Protein AF-N6X5C6-F1 (afdb_monomer)

Mean predicted aligned error: 6.34 Å

Structure (mmCIF, N/CA/C/O backbone):
data_AF-N6X5C6-F1
#
_entry.id   AF-N6X5C6-F1
#
loop_
_atom_site.group_PDB
_atom_site.id
_atom_site.type_symbol
_atom_site.label_atom_id
_atom_site.label_alt_id
_atom_site.label_comp_id
_atom_site.label_asym_id
_atom_site.label_entity_id
_atom_site.label_seq_id
_atom_site.pdbx_PDB_ins_code
_atom_site.Cartn_x
_atom_site.Cartn_y
_atom_site.Cartn_z
_atom_site.occupancy
_atom_site.B_iso_or_equiv
_atom_site.auth_seq_id
_atom_site.auth_comp_id
_atom_site.auth_asym_id
_atom_site.auth_atom_id
_atom_site.pdbx_PDB_model_num
ATOM 1 N N . MET A 1 1 ? 2.820 -4.783 -16.168 1.00 93.44 1 MET A N 1
ATOM 2 C CA . MET A 1 1 ? 2.485 -3.965 -14.974 1.00 93.44 1 MET A CA 1
ATOM 3 C C . MET A 1 1 ? 0.992 -4.046 -14.723 1.00 93.44 1 MET A C 1
ATOM 5 O O . MET A 1 1 ? 0.246 -4.137 -15.685 1.00 93.44 1 MET A O 1
ATOM 9 N N . ARG A 1 2 ? 0.539 -4.045 -13.470 1.00 95.12 2 ARG A N 1
ATOM 10 C CA . ARG A 1 2 ? -0.888 -4.073 -13.130 1.00 95.12 2 ARG A CA 1
ATOM 11 C C . ARG A 1 2 ? -1.463 -2.656 -13.164 1.00 95.12 2 ARG A C 1
ATOM 13 O O . ARG A 1 2 ? -0.940 -1.770 -12.489 1.00 95.12 2 ARG A O 1
ATOM 20 N N . ASP A 1 3 ? -2.550 -2.475 -13.904 1.00 95.88 3 ASP A N 1
ATOM 21 C CA . ASP A 1 3 ? -3.295 -1.214 -13.990 1.00 95.88 3 ASP A CA 1
ATOM 22 C C . ASP A 1 3 ? -4.749 -1.399 -13.527 1.00 95.88 3 ASP A C 1
ATOM 24 O O . ASP A 1 3 ? -5.119 -2.502 -13.150 1.00 95.88 3 ASP A O 1
ATOM 28 N N . ARG A 1 4 ? -5.564 -0.342 -13.477 1.00 94.06 4 ARG A N 1
ATOM 29 C CA . ARG A 1 4 ? -6.978 -0.422 -13.078 1.00 94.06 4 ARG A CA 1
ATOM 30 C C . ARG A 1 4 ? -7.787 -1.306 -14.033 1.00 94.06 4 ARG A C 1
ATOM 32 O O . ARG A 1 4 ? -7.554 -1.294 -15.238 1.00 94.06 4 ARG A O 1
ATOM 39 N N . ASP A 1 5 ? -8.757 -2.025 -13.475 1.00 91.69 5 ASP A N 1
ATOM 40 C CA . ASP A 1 5 ? -9.693 -2.854 -14.238 1.00 91.69 5 ASP A CA 1
ATOM 41 C C . ASP A 1 5 ? -10.549 -2.023 -15.193 1.00 91.69 5 ASP A C 1
ATOM 43 O O . ASP A 1 5 ? -10.927 -0.888 -14.889 1.00 91.69 5 ASP A O 1
ATOM 47 N N . TRP A 1 6 ? -10.864 -2.614 -16.343 1.00 91.50 6 TRP A N 1
ATOM 48 C CA . TRP A 1 6 ? -11.747 -2.057 -17.365 1.00 91.50 6 TRP A CA 1
ATOM 49 C C . TRP A 1 6 ? -12.867 -3.049 -17.647 1.00 91.50 6 TRP A C 1
ATOM 51 O O . TRP A 1 6 ? -12.573 -4.184 -18.009 1.00 91.50 6 TRP A O 1
ATOM 61 N N . PHE A 1 7 ? -14.126 -2.621 -17.498 1.00 85.38 7 PHE A N 1
ATOM 62 C CA . PHE A 1 7 ? -15.319 -3.434 -17.788 1.00 85.38 7 PHE A CA 1
ATOM 63 C C . PHE A 1 7 ? -15.210 -4.872 -17.239 1.00 85.38 7 PHE A C 1
ATOM 65 O O . PHE A 1 7 ? -15.297 -5.846 -17.985 1.00 85.38 7 PHE A O 1
ATOM 72 N N . ASP A 1 8 ? -14.906 -4.987 -15.942 1.00 85.44 8 ASP A N 1
ATOM 73 C CA . ASP A 1 8 ? -14.714 -6.248 -15.200 1.00 85.44 8 ASP A CA 1
ATOM 74 C C . ASP A 1 8 ? -13.560 -7.144 -15.679 1.00 85.44 8 ASP A C 1
ATOM 76 O O . ASP A 1 8 ? -13.413 -8.295 -15.260 1.00 85.44 8 ASP A O 1
ATOM 80 N N . ARG A 1 9 ? -12.682 -6.619 -16.535 1.00 91.69 9 ARG A N 1
ATOM 81 C CA . ARG A 1 9 ? -11.463 -7.296 -16.970 1.00 91.69 9 ARG A CA 1
ATOM 82 C C . ARG A 1 9 ? -10.255 -6.729 -16.251 1.00 91.69 9 ARG A C 1
ATOM 84 O O . ARG A 1 9 ? -10.039 -5.517 -16.187 1.00 91.69 9 ARG A O 1
ATOM 91 N N . ARG A 1 10 ? -9.420 -7.646 -15.764 1.00 92.88 10 ARG A N 1
ATOM 92 C CA . ARG A 1 10 ? -8.094 -7.316 -15.249 1.00 92.88 10 ARG A CA 1
ATOM 93 C C . ARG A 1 10 ? -7.206 -6.854 -16.396 1.00 92.88 10 ARG A C 1
ATOM 95 O O . ARG A 1 10 ? -7.116 -7.529 -17.419 1.00 92.88 10 ARG A O 1
ATOM 102 N N . VAL A 1 11 ? -6.555 -5.711 -16.203 1.00 94.75 11 VAL A N 1
ATOM 103 C CA . VAL A 1 11 ? -5.683 -5.090 -17.204 1.00 94.75 11 VAL A CA 1
ATOM 104 C C . VAL A 1 11 ? -4.232 -5.176 -16.754 1.00 94.75 11 VAL A C 1
ATOM 106 O O . VAL A 1 11 ? -3.869 -4.770 -15.640 1.00 94.75 11 VAL A O 1
ATOM 109 N N . TRP A 1 12 ? -3.394 -5.671 -17.662 1.00 95.69 12 TRP A N 1
ATOM 110 C CA . TRP A 1 12 ? -1.946 -5.623 -17.551 1.00 95.69 12 TRP A CA 1
ATOM 111 C C . TRP A 1 12 ? -1.387 -4.811 -18.712 1.00 95.69 12 TRP A C 1
ATOM 113 O O . TRP A 1 12 ? -1.728 -5.053 -19.864 1.00 95.69 12 TRP A O 1
ATOM 123 N N . LEU A 1 13 ? -0.525 -3.853 -18.393 1.00 94.62 13 LEU A N 1
ATOM 124 C CA . LEU A 1 13 ? 0.202 -3.063 -19.378 1.00 94.62 13 LEU A CA 1
ATOM 125 C C . LEU A 1 13 ? 1.561 -3.707 -19.627 1.00 94.62 13 LEU A C 1
ATOM 127 O O . LEU A 1 13 ? 2.305 -3.949 -18.668 1.00 94.62 13 LEU A O 1
ATOM 131 N N . ASP A 1 14 ? 1.886 -3.956 -20.888 1.00 94.31 14 ASP A N 1
ATOM 132 C CA . ASP A 1 14 ? 3.243 -4.283 -21.308 1.00 94.31 14 ASP A CA 1
ATOM 133 C C . ASP A 1 14 ? 3.913 -3.004 -21.812 1.00 94.31 14 ASP A C 1
ATOM 135 O O . ASP A 1 14 ? 3.480 -2.409 -22.797 1.00 94.31 14 ASP A O 1
ATOM 139 N N . VAL A 1 15 ? 4.893 -2.516 -21.053 1.00 91.06 15 VAL A N 1
ATOM 140 C CA . VAL A 1 15 ? 5.536 -1.224 -21.299 1.00 91.06 15 VAL A CA 1
ATOM 141 C C . VAL A 1 15 ? 7.045 -1.415 -21.201 1.00 91.06 15 VAL A C 1
ATOM 143 O O . VAL A 1 15 ? 7.537 -1.750 -20.116 1.00 91.06 15 VAL A O 1
ATOM 146 N N . PRO A 1 16 ? 7.793 -1.194 -22.295 1.00 91.44 16 PRO A N 1
ATOM 147 C CA . PRO A 1 16 ? 9.243 -1.286 -22.268 1.00 91.44 16 PRO A CA 1
ATOM 148 C C . PRO A 1 16 ? 9.816 -0.096 -21.491 1.00 91.44 16 PRO A C 1
ATOM 150 O O . PRO A 1 16 ? 9.775 1.035 -21.967 1.00 91.44 16 PRO A O 1
ATOM 153 N N . ILE A 1 17 ? 10.366 -0.348 -20.299 1.00 90.94 17 ILE A N 1
ATOM 154 C CA . ILE A 1 17 ? 11.096 0.670 -19.530 1.00 90.94 17 ILE A CA 1
ATOM 155 C C . ILE A 1 17 ? 12.535 0.715 -20.036 1.00 90.94 17 ILE A C 1
ATOM 157 O O . ILE A 1 17 ? 13.277 -0.264 -19.899 1.00 90.94 17 ILE A O 1
ATOM 161 N N . ARG A 1 18 ? 12.949 1.855 -20.592 1.00 91.50 18 ARG A N 1
ATOM 162 C CA . ARG A 1 18 ? 14.314 2.027 -21.104 1.00 91.50 18 ARG A CA 1
ATOM 163 C C . ARG A 1 18 ? 15.304 2.264 -19.964 1.00 91.50 18 ARG A C 1
ATOM 165 O O . ARG A 1 18 ? 14.966 2.850 -18.939 1.00 91.50 18 ARG A O 1
ATOM 172 N N . ARG A 1 19 ? 16.552 1.828 -20.143 1.00 92.88 19 ARG A N 1
ATOM 173 C CA . ARG A 1 19 ? 17.685 2.272 -19.317 1.00 92.88 19 ARG A CA 1
ATOM 174 C C . ARG A 1 19 ? 18.366 3.431 -20.031 1.00 92.88 19 ARG A C 1
ATOM 176 O O . ARG A 1 19 ? 18.665 3.317 -21.214 1.00 92.88 19 ARG A O 1
ATOM 183 N N . LEU A 1 20 ? 18.567 4.530 -19.319 1.00 92.44 20 LEU A N 1
ATOM 184 C CA . LEU A 1 20 ? 19.140 5.768 -19.826 1.00 92.44 20 LEU A CA 1
ATOM 185 C C . LEU A 1 20 ? 20.520 5.978 -19.199 1.00 92.44 20 LEU A C 1
ATOM 187 O O . LEU A 1 20 ? 20.674 5.851 -17.980 1.00 92.44 20 LEU A O 1
ATOM 191 N N . ASP A 1 21 ? 21.499 6.317 -20.034 1.00 93.69 21 ASP A N 1
ATOM 192 C CA . ASP A 1 21 ? 22.827 6.750 -19.606 1.00 93.69 21 ASP A CA 1
ATOM 193 C C . ASP A 1 21 ? 22.849 8.284 -19.514 1.00 93.69 21 ASP A C 1
ATOM 195 O O . ASP A 1 21 ? 22.493 8.987 -20.462 1.00 93.69 21 ASP A O 1
ATOM 199 N N . CYS A 1 22 ? 23.259 8.825 -18.367 1.00 91.12 22 CYS A N 1
ATOM 200 C CA . CYS A 1 22 ? 23.444 10.261 -18.198 1.00 91.12 22 CYS A CA 1
ATOM 201 C C . CYS A 1 22 ? 24.842 10.670 -18.669 1.00 91.12 22 CYS A C 1
ATOM 203 O O . CYS A 1 22 ? 25.834 10.362 -18.009 1.00 91.12 22 CYS A O 1
ATOM 205 N N . TYR A 1 23 ? 24.930 11.430 -19.760 1.00 91.12 23 TYR A N 1
ATOM 206 C CA . TYR A 1 23 ? 26.215 11.899 -20.295 1.00 91.12 23 TYR A CA 1
ATOM 207 C C . TYR A 1 23 ? 26.914 12.957 -19.430 1.00 91.12 23 TYR A C 1
ATOM 209 O O . TYR A 1 23 ? 28.103 13.193 -19.609 1.00 91.12 23 TYR A O 1
ATOM 217 N N . GLN A 1 24 ? 26.209 13.579 -18.479 1.00 92.38 24 GLN A N 1
ATOM 218 C CA . GLN A 1 24 ? 26.789 14.604 -17.608 1.00 92.38 24 GLN A CA 1
ATOM 219 C C . GLN A 1 24 ? 27.438 14.024 -16.342 1.00 92.38 24 GLN A C 1
ATOM 221 O O . GLN A 1 24 ? 28.434 14.561 -15.871 1.00 92.38 24 GLN A O 1
ATOM 226 N N . CYS A 1 25 ? 26.892 12.941 -15.780 1.00 93.38 25 CYS A N 1
ATOM 227 C CA . CYS A 1 25 ? 27.400 12.342 -14.537 1.00 93.38 25 CYS A CA 1
ATOM 228 C C . CYS A 1 25 ? 27.774 10.855 -14.647 1.00 93.38 25 CYS A C 1
ATOM 230 O O . CYS A 1 25 ? 28.202 10.264 -13.661 1.00 93.38 25 CYS A O 1
ATOM 232 N N . GLY A 1 26 ? 27.590 10.224 -15.812 1.00 91.00 26 GLY A N 1
ATOM 233 C CA . GLY A 1 26 ? 27.881 8.803 -16.043 1.00 91.00 26 GLY A CA 1
ATOM 234 C C . GLY A 1 26 ? 26.915 7.825 -15.362 1.00 91.00 26 GLY A C 1
ATOM 235 O O . GLY A 1 26 ? 27.102 6.611 -15.451 1.00 91.00 26 GLY A O 1
ATOM 236 N N . ALA A 1 27 ? 25.883 8.321 -14.671 1.00 92.56 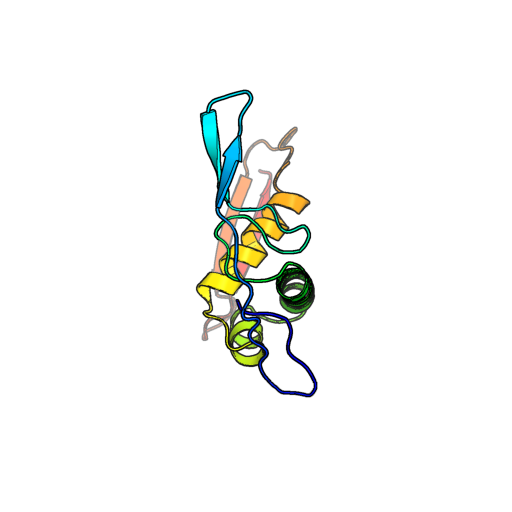27 ALA A N 1
ATOM 237 C CA . ALA A 1 27 ? 24.915 7.478 -13.981 1.00 92.56 27 ALA A CA 1
ATOM 238 C C . ALA A 1 27 ? 23.991 6.747 -14.965 1.00 92.56 27 ALA A C 1
ATOM 240 O O . ALA A 1 27 ? 23.607 7.290 -16.000 1.00 92.56 27 ALA A O 1
ATOM 241 N N . ARG A 1 28 ? 23.577 5.531 -14.590 1.00 91.56 28 ARG A N 1
ATOM 242 C CA . ARG A 1 28 ? 22.570 4.746 -15.314 1.00 91.56 28 ARG A CA 1
ATOM 243 C C . ARG A 1 28 ? 21.275 4.719 -14.526 1.00 91.56 28 ARG A C 1
ATOM 245 O O . ARG A 1 28 ? 21.270 4.273 -13.380 1.00 91.56 28 ARG A O 1
ATOM 252 N N . ALA A 1 29 ? 20.183 5.147 -15.142 1.00 89.62 29 ALA A N 1
ATOM 253 C CA . ALA A 1 29 ? 18.872 5.177 -14.506 1.00 89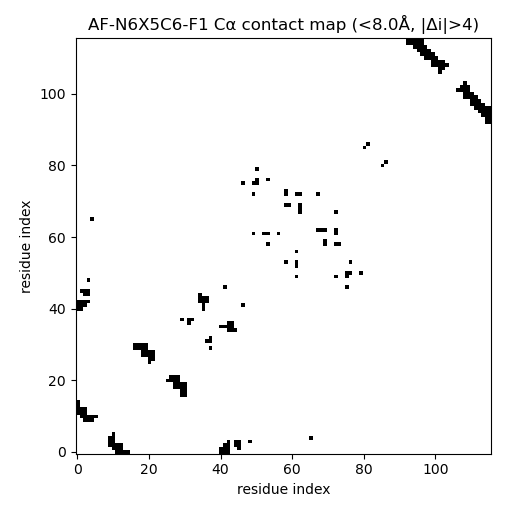.62 29 ALA A CA 1
ATOM 254 C C . ALA A 1 29 ? 17.818 4.499 -15.383 1.00 89.62 29 ALA A C 1
ATOM 256 O O . ALA A 1 29 ? 17.927 4.465 -16.606 1.00 89.62 29 ALA A O 1
ATOM 257 N N . ALA A 1 30 ? 16.784 3.943 -14.756 1.00 90.56 30 ALA A N 1
ATOM 258 C CA . ALA A 1 30 ? 15.585 3.556 -15.487 1.00 90.56 30 ALA A CA 1
ATOM 259 C C . ALA A 1 30 ? 14.815 4.815 -15.918 1.00 90.56 30 ALA A C 1
ATOM 261 O O . ALA A 1 30 ? 14.796 5.812 -15.193 1.00 90.56 30 ALA A O 1
ATOM 262 N N . GLU A 1 31 ? 14.174 4.754 -17.082 1.00 91.81 31 GLU A N 1
ATOM 263 C CA . GLU A 1 31 ? 13.253 5.774 -17.568 1.00 91.81 31 GLU A CA 1
ATOM 264 C C . GLU A 1 31 ? 12.182 6.065 -16.514 1.00 91.81 31 GLU A C 1
ATOM 266 O O . GLU A 1 31 ? 11.551 5.158 -15.960 1.00 91.81 31 GLU A O 1
ATOM 271 N N . ARG A 1 32 ? 11.987 7.352 -16.224 1.00 91.19 32 ARG A N 1
ATOM 272 C CA . ARG A 1 32 ? 10.983 7.800 -15.267 1.00 91.19 32 ARG A CA 1
ATOM 273 C C . ARG A 1 32 ? 9.649 7.959 -15.979 1.00 91.19 32 ARG A C 1
ATOM 275 O O . ARG A 1 32 ? 9.497 8.820 -16.840 1.00 91.19 32 ARG A O 1
ATOM 282 N N . LEU A 1 33 ? 8.669 7.177 -15.554 1.00 93.81 33 LEU A N 1
ATOM 283 C CA . LEU A 1 33 ? 7.300 7.264 -16.042 1.00 93.81 33 LEU A CA 1
ATOM 284 C C . LEU A 1 33 ? 6.479 8.127 -15.080 1.00 93.81 33 LEU A C 1
ATOM 286 O O . LEU A 1 33 ? 6.531 7.944 -13.867 1.00 93.81 33 LEU A O 1
ATOM 290 N N . SER A 1 34 ? 5.710 9.083 -15.602 1.00 94.81 34 SER A N 1
ATOM 291 C CA . SER A 1 34 ? 4.915 10.002 -14.768 1.00 94.81 34 SER A CA 1
ATOM 292 C C . SER A 1 34 ? 3.780 9.312 -14.006 1.00 94.81 34 SER A C 1
ATOM 294 O O . SER A 1 34 ? 3.315 9.842 -13.006 1.00 94.81 34 SER A O 1
ATOM 296 N N . TRP A 1 35 ? 3.355 8.136 -14.470 1.00 94.75 35 TRP A N 1
ATOM 297 C CA . TRP A 1 35 ? 2.214 7.364 -13.968 1.00 94.75 35 TRP A CA 1
ATOM 298 C C . TRP A 1 35 ? 2.618 6.061 -13.246 1.00 94.75 35 TRP A C 1
ATOM 300 O O . TRP A 1 35 ? 1.749 5.259 -12.876 1.00 94.75 35 TRP A O 1
ATOM 310 N N . LEU A 1 36 ? 3.923 5.818 -13.066 1.00 94.88 36 LEU A N 1
ATOM 311 C CA . LEU A 1 36 ? 4.474 4.629 -12.414 1.00 94.88 36 LEU A CA 1
ATOM 312 C C . LEU A 1 36 ? 5.732 4.986 -11.620 1.00 94.88 36 LEU A C 1
ATOM 314 O O . LEU A 1 36 ? 6.685 5.536 -12.164 1.00 94.88 36 LEU A O 1
ATOM 318 N N . ASP A 1 37 ? 5.767 4.602 -10.347 1.00 92.00 37 ASP A N 1
ATOM 319 C CA . ASP A 1 37 ? 6.976 4.770 -9.541 1.00 92.00 37 ASP A CA 1
ATOM 320 C C . ASP A 1 37 ?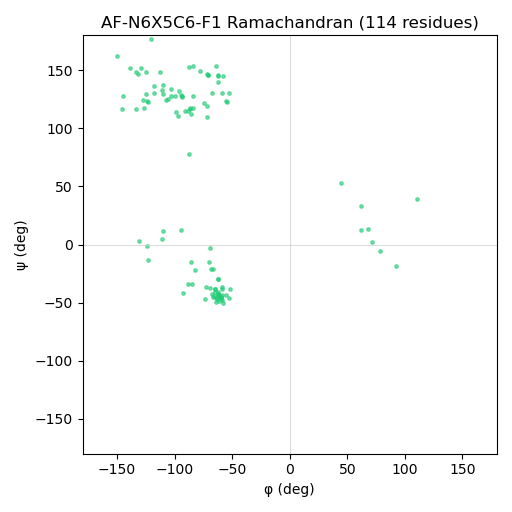 8.084 3.809 -9.978 1.00 92.00 37 ASP A C 1
ATOM 322 O O . ASP A 1 37 ? 7.837 2.653 -10.335 1.00 92.00 37 ASP A O 1
ATOM 326 N N . THR A 1 38 ? 9.328 4.269 -9.872 1.00 88.56 38 THR A N 1
ATOM 327 C CA . THR A 1 38 ? 10.515 3.481 -10.202 1.00 88.56 38 THR A CA 1
ATOM 328 C C . THR A 1 38 ? 10.529 2.151 -9.444 1.00 88.56 38 THR A C 1
ATOM 330 O O . THR A 1 38 ? 10.497 2.118 -8.216 1.00 88.56 38 THR A O 1
ATOM 333 N N . GLY A 1 39 ? 10.596 1.041 -10.185 1.00 87.12 39 GLY A N 1
ATOM 334 C CA . GLY A 1 39 ? 10.656 -0.315 -9.627 1.00 87.12 39 GLY A CA 1
ATOM 335 C C . GLY A 1 39 ? 9.317 -0.889 -9.146 1.00 87.12 39 GLY A C 1
ATOM 336 O O . GLY A 1 39 ? 9.256 -2.071 -8.807 1.00 87.12 39 GLY A O 1
ATOM 337 N N . GLU A 1 40 ? 8.232 -0.112 -9.147 1.00 91.38 40 GLU A N 1
ATOM 338 C CA . GLU A 1 40 ? 6.902 -0.615 -8.806 1.00 91.38 40 GLU A CA 1
ATOM 339 C C . GLU A 1 40 ? 6.225 -1.255 -10.029 1.00 91.38 40 GLU A C 1
ATOM 341 O O . GLU A 1 40 ? 6.492 -0.933 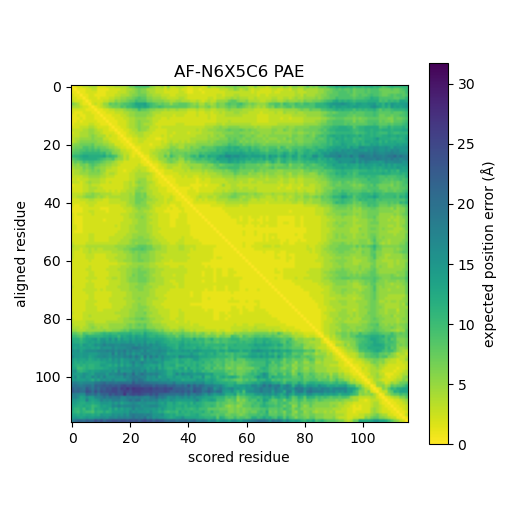-11.186 1.00 91.38 40 GLU A O 1
ATOM 346 N N . ARG A 1 41 ? 5.307 -2.193 -9.773 1.00 92.62 41 ARG A N 1
ATOM 347 C CA . ARG A 1 41 ? 4.529 -2.889 -10.816 1.00 92.62 41 ARG A CA 1
ATOM 348 C C . ARG A 1 41 ? 3.055 -2.487 -10.829 1.00 92.62 41 ARG A C 1
ATOM 350 O O . ARG A 1 41 ? 2.264 -3.161 -11.485 1.00 92.62 41 ARG A O 1
ATOM 357 N N . ILE A 1 42 ? 2.692 -1.433 -10.100 1.00 95.56 42 ILE A N 1
ATOM 358 C CA . ILE A 1 42 ? 1.321 -0.937 -9.921 1.00 95.56 42 ILE A CA 1
ATOM 359 C C . ILE A 1 42 ? 1.268 0.519 -10.372 1.00 95.56 42 ILE A C 1
ATOM 361 O O . ILE A 1 42 ? 1.997 1.349 -9.827 1.00 95.56 42 ILE A O 1
ATOM 365 N N . THR A 1 43 ? 0.392 0.819 -11.333 1.00 97.00 43 THR A N 1
ATOM 366 C CA . THR A 1 43 ? 0.189 2.187 -11.832 1.00 97.00 43 THR A CA 1
ATOM 367 C C . THR A 1 43 ? -0.365 3.104 -10.739 1.00 97.00 43 THR A C 1
ATOM 369 O O . THR A 1 43 ? -1.074 2.666 -9.825 1.00 97.00 43 THR A O 1
ATOM 372 N N . HIS A 1 44 ? -0.103 4.408 -10.849 1.00 96.88 44 HIS A N 1
ATOM 373 C CA . HIS A 1 44 ? -0.709 5.415 -9.969 1.00 96.88 44 HIS A CA 1
ATOM 374 C C . HIS A 1 44 ? -2.235 5.394 -10.043 1.00 96.88 44 HIS A C 1
ATOM 376 O O . HIS A 1 44 ? -2.903 5.525 -9.022 1.00 96.88 44 HIS A O 1
ATOM 382 N N . ARG A 1 45 ? -2.792 5.141 -11.234 1.00 96.38 45 ARG A N 1
ATOM 383 C CA . ARG A 1 45 ? -4.238 5.019 -11.455 1.00 96.38 45 ARG A CA 1
ATOM 384 C C . ARG A 1 45 ? -4.861 3.897 -10.623 1.00 96.38 45 ARG A C 1
ATOM 386 O O . ARG A 1 45 ? -5.901 4.103 -10.001 1.00 96.38 45 ARG A O 1
ATOM 393 N N . LEU A 1 46 ? -4.233 2.720 -10.597 1.00 96.88 46 LEU A N 1
ATOM 394 C CA . LEU A 1 46 ? -4.685 1.615 -9.753 1.00 96.88 46 LEU A CA 1
ATOM 395 C C . LEU A 1 46 ? -4.506 1.939 -8.267 1.00 96.88 46 LEU 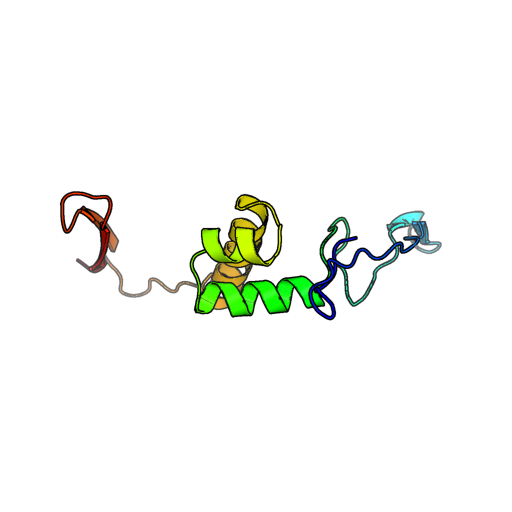A C 1
ATOM 397 O O . LEU A 1 46 ? -5.404 1.670 -7.473 1.00 96.88 46 LEU A O 1
ATOM 401 N N . ARG A 1 47 ? -3.371 2.537 -7.889 1.00 97.31 47 ARG A N 1
ATOM 402 C CA . ARG A 1 47 ? -3.105 2.933 -6.501 1.00 97.31 47 ARG A CA 1
ATOM 403 C C . ARG A 1 47 ? -4.168 3.887 -5.962 1.00 97.31 47 ARG A C 1
ATOM 405 O O . ARG A 1 47 ? -4.734 3.600 -4.916 1.00 97.31 47 ARG A O 1
ATOM 412 N N . ALA A 1 48 ? -4.478 4.955 -6.691 1.00 96.94 48 ALA A N 1
ATOM 413 C CA . ALA A 1 48 ? -5.489 5.931 -6.291 1.00 96.94 48 ALA A CA 1
ATOM 414 C C . ALA A 1 48 ? -6.867 5.275 -6.097 1.00 96.94 48 ALA A C 1
ATOM 416 O O . ALA A 1 48 ? -7.594 5.590 -5.158 1.00 96.94 48 ALA A O 1
ATOM 417 N N . TRP A 1 49 ? -7.215 4.307 -6.952 1.00 96.50 49 TRP A N 1
ATOM 418 C CA . TRP A 1 49 ? -8.454 3.548 -6.796 1.00 96.50 49 TRP A CA 1
ATOM 419 C C . TRP A 1 49 ? -8.449 2.676 -5.532 1.00 96.50 49 TRP A C 1
ATOM 421 O O . TRP A 1 49 ? -9.421 2.692 -4.780 1.00 96.50 49 TRP A O 1
ATOM 431 N N . ILE A 1 50 ? -7.346 1.976 -5.245 1.00 97.44 50 ILE A N 1
ATOM 432 C CA . ILE A 1 50 ? -7.176 1.198 -4.005 1.00 97.44 50 ILE A CA 1
ATOM 433 C C . ILE A 1 50 ? -7.291 2.097 -2.771 1.00 97.44 50 ILE A C 1
ATOM 435 O O . ILE A 1 50 ? -8.001 1.752 -1.830 1.00 97.44 50 ILE A O 1
ATOM 439 N N . GLU A 1 51 ? -6.625 3.252 -2.779 1.00 97.75 51 GLU A N 1
ATOM 440 C CA . GLU A 1 51 ? -6.647 4.224 -1.682 1.00 97.75 51 GLU A CA 1
ATOM 441 C C . GLU A 1 51 ? -8.043 4.792 -1.416 1.00 97.75 51 GLU A C 1
ATOM 443 O O . GLU A 1 51 ? -8.345 5.121 -0.268 1.00 97.75 51 GLU A O 1
ATOM 448 N N . ALA A 1 52 ? -8.898 4.890 -2.436 1.00 97.25 52 ALA A N 1
ATOM 449 C CA . ALA A 1 52 ? -10.307 5.229 -2.266 1.00 97.25 52 ALA A CA 1
ATOM 450 C C . ALA A 1 52 ? -11.102 4.057 -1.665 1.00 97.25 52 ALA A C 1
ATOM 452 O O . ALA A 1 52 ? -11.833 4.240 -0.694 1.00 97.25 52 ALA A O 1
ATOM 453 N N . LEU A 1 53 ? -10.917 2.838 -2.185 1.00 97.31 53 LEU A N 1
ATOM 454 C CA . LEU A 1 53 ? -11.640 1.646 -1.726 1.00 97.31 53 LEU A CA 1
ATOM 455 C C . LEU A 1 53 ? -11.370 1.319 -0.253 1.00 97.31 53 LEU A C 1
ATOM 457 O O . LEU A 1 5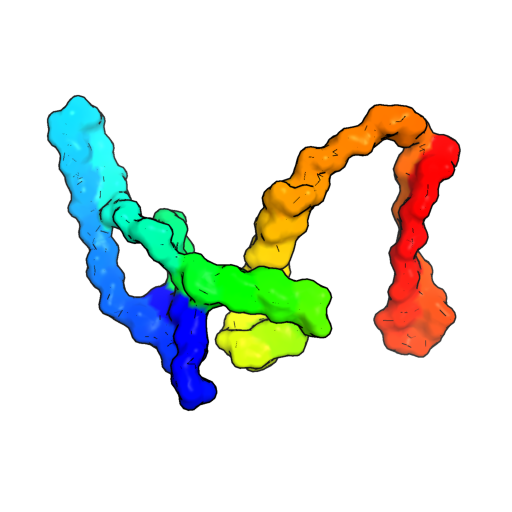3 ? -12.305 1.050 0.496 1.00 97.31 53 LEU A O 1
ATOM 461 N N . VAL A 1 54 ? -10.114 1.391 0.194 1.00 97.56 54 VAL A N 1
ATOM 462 C CA . VAL A 1 54 ? -9.742 1.096 1.591 1.00 97.56 54 VAL A CA 1
ATOM 463 C C . VAL A 1 54 ? -10.238 2.145 2.601 1.00 97.56 54 VAL A C 1
ATOM 465 O O . VAL A 1 54 ? -10.016 1.984 3.794 1.00 97.56 54 VAL A O 1
ATOM 468 N N . GLN A 1 55 ? -10.891 3.234 2.170 1.00 96.50 55 GLN A N 1
ATOM 469 C CA . GLN A 1 55 ? -11.603 4.148 3.089 1.00 96.50 55 GLN A CA 1
ATOM 470 C C . GLN A 1 55 ? -13.004 3.650 3.444 1.00 96.50 55 GLN A C 1
ATOM 472 O O . GLN A 1 55 ? -13.553 4.063 4.459 1.00 96.50 55 GLN A O 1
ATOM 477 N N . ILE A 1 56 ? -13.582 2.786 2.609 1.00 97.31 56 ILE A N 1
ATOM 478 C CA . ILE A 1 56 ? -14.980 2.354 2.723 1.00 97.31 56 ILE A CA 1
ATOM 479 C C . ILE A 1 56 ? -15.133 0.835 2.844 1.00 97.31 56 ILE A C 1
ATOM 481 O O . ILE A 1 56 ? -16.210 0.353 3.182 1.00 97.31 56 ILE A O 1
ATOM 485 N N . LEU A 1 57 ? -14.074 0.067 2.574 1.00 97.00 57 LEU A N 1
ATOM 486 C CA . LEU A 1 57 ? -14.077 -1.392 2.613 1.00 97.00 57 LEU A CA 1
ATOM 487 C C . LEU A 1 57 ? -12.880 -1.939 3.405 1.00 97.00 57 LEU A C 1
ATOM 489 O O . LEU A 1 57 ? -11.778 -1.391 3.311 1.00 97.00 57 LEU A O 1
ATOM 493 N N . PRO A 1 58 ? -13.046 -3.078 4.107 1.00 96.25 58 PRO A N 1
ATOM 494 C CA . PRO A 1 58 ? -11.930 -3.803 4.702 1.00 96.25 58 PRO A CA 1
ATOM 495 C C . PRO A 1 58 ? -10.888 -4.219 3.658 1.00 96.25 58 PRO A C 1
ATOM 497 O O . PRO A 1 58 ? -11.234 -4.640 2.551 1.00 96.25 58 PRO A O 1
ATOM 500 N N . ILE A 1 59 ? -9.607 -4.217 4.045 1.00 97.12 59 ILE A N 1
ATOM 501 C CA . ILE A 1 59 ? -8.474 -4.605 3.180 1.00 97.12 59 ILE A CA 1
ATOM 502 C C . ILE A 1 59 ? -8.698 -5.979 2.523 1.00 97.12 59 ILE A C 1
ATOM 504 O O . ILE A 1 59 ? -8.364 -6.162 1.355 1.00 97.12 59 ILE A O 1
ATOM 508 N N . ALA A 1 60 ? -9.292 -6.937 3.243 1.00 96.88 60 ALA A N 1
ATOM 509 C CA . ALA A 1 60 ? -9.598 -8.266 2.712 1.00 96.88 60 ALA A CA 1
ATOM 510 C C . ALA A 1 60 ? -10.580 -8.226 1.527 1.00 96.88 60 ALA A C 1
ATOM 512 O O . ALA A 1 60 ? -10.337 -8.879 0.514 1.00 96.88 60 ALA A O 1
ATOM 513 N N . HIS A 1 61 ? -11.636 -7.412 1.609 1.00 97.62 61 HIS A N 1
ATOM 514 C CA . HIS A 1 61 ? -12.590 -7.243 0.510 1.00 97.62 61 HIS A CA 1
ATOM 515 C C . HIS A 1 61 ? -11.957 -6.502 -0.669 1.00 97.62 61 HIS A C 1
ATOM 517 O O . HIS A 1 61 ? -12.183 -6.867 -1.819 1.00 97.62 61 HIS A O 1
ATOM 523 N N . VAL A 1 62 ? -11.100 -5.510 -0.409 1.00 97.50 62 VAL A N 1
ATOM 524 C CA . VAL A 1 62 ? -10.360 -4.823 -1.480 1.00 97.50 62 VAL A CA 1
ATOM 525 C C . VAL A 1 62 ? -9.391 -5.777 -2.187 1.00 97.50 62 VAL A C 1
ATOM 527 O O . VAL A 1 62 ? -9.270 -5.734 -3.411 1.00 97.50 62 VAL A O 1
ATOM 530 N N . ALA A 1 63 ? -8.734 -6.676 -1.450 1.00 97.25 63 ALA A N 1
ATOM 531 C CA . ALA A 1 63 ? -7.882 -7.716 -2.023 1.00 97.25 63 ALA A CA 1
ATOM 532 C C . ALA A 1 63 ? -8.683 -8.672 -2.926 1.00 97.25 63 ALA A C 1
ATOM 534 O O . ALA A 1 63 ? -8.260 -8.949 -4.048 1.00 97.25 63 ALA A O 1
ATOM 535 N N . GLN A 1 64 ? -9.869 -9.106 -2.483 1.00 95.81 64 GLN A N 1
ATOM 536 C CA . GLN A 1 64 ? -10.781 -9.924 -3.292 1.00 95.81 64 GLN A CA 1
ATOM 537 C C . GLN A 1 64 ? -11.235 -9.191 -4.563 1.00 95.81 64 GLN A C 1
ATOM 539 O O . GLN A 1 64 ? -11.118 -9.743 -5.656 1.00 95.81 64 GLN A O 1
ATOM 544 N N . LEU A 1 65 ? -11.680 -7.937 -4.432 1.00 94.31 65 LEU A N 1
ATOM 545 C CA . LEU A 1 65 ? -12.186 -7.125 -5.541 1.00 94.31 65 LEU A CA 1
ATOM 546 C C . LEU A 1 65 ? -11.109 -6.857 -6.600 1.00 94.31 65 LEU A C 1
ATOM 548 O O . LEU A 1 65 ? -11.341 -7.023 -7.791 1.00 94.31 65 LEU A O 1
ATOM 552 N N . THR A 1 66 ? -9.913 -6.455 -6.169 1.00 94.06 66 THR A N 1
ATOM 553 C CA . THR A 1 66 ? -8.827 -6.051 -7.081 1.00 94.06 66 THR A CA 1
ATOM 554 C C . THR A 1 66 ? -7.975 -7.224 -7.574 1.00 94.06 66 THR A C 1
ATOM 556 O O . THR A 1 66 ? -7.196 -7.079 -8.525 1.00 94.06 66 THR A O 1
ATOM 559 N N . GLY A 1 67 ? -8.081 -8.384 -6.915 1.00 94.19 67 GLY A N 1
ATOM 560 C CA . GLY A 1 67 ? -7.234 -9.555 -7.142 1.00 94.19 67 GLY A CA 1
ATOM 561 C C . GLY A 1 67 ? -5.773 -9.365 -6.722 1.00 94.19 67 GLY A C 1
ATOM 562 O O . GLY A 1 67 ? -4.919 -10.150 -7.132 1.00 94.19 67 GLY A O 1
ATOM 563 N N . LEU A 1 68 ? -5.460 -8.310 -5.966 1.00 95.62 68 LEU A N 1
ATOM 564 C CA . LEU A 1 68 ? -4.120 -8.051 -5.445 1.00 95.62 68 LEU A CA 1
ATOM 565 C C . LEU A 1 68 ? -3.902 -8.757 -4.108 1.00 95.62 68 LEU A C 1
ATOM 567 O O . LEU A 1 68 ? -4.828 -8.952 -3.325 1.00 95.62 68 LEU A O 1
ATOM 571 N N . HIS A 1 69 ? -2.643 -9.084 -3.817 1.00 96.25 69 HIS A N 1
ATOM 572 C CA . HIS A 1 69 ? -2.289 -9.697 -2.544 1.00 96.25 69 HIS A CA 1
ATOM 573 C C . HIS A 1 69 ? -2.616 -8.761 -1.372 1.00 96.25 69 HIS A C 1
ATOM 575 O O . HIS A 1 69 ? -2.340 -7.560 -1.425 1.00 96.25 69 HIS A O 1
ATOM 581 N N . TRP A 1 70 ? -3.133 -9.320 -0.277 1.00 97.62 70 TRP A N 1
ATOM 582 C CA . TRP A 1 70 ? -3.549 -8.559 0.905 1.00 97.62 70 TRP A CA 1
ATOM 583 C C . TRP A 1 70 ? -2.451 -7.621 1.433 1.00 97.62 70 TRP A C 1
ATOM 585 O O . TRP A 1 70 ? -2.691 -6.433 1.650 1.00 97.62 70 TRP A O 1
ATOM 595 N N . HIS A 1 71 ? -1.207 -8.110 1.544 1.00 97.62 71 HIS A N 1
ATOM 596 C CA . HIS A 1 71 ? -0.067 -7.283 1.971 1.00 97.62 71 HIS A CA 1
ATOM 597 C C . HIS A 1 71 ? 0.235 -6.114 1.025 1.00 97.62 71 HIS A C 1
ATOM 599 O O . HIS A 1 71 ? 0.716 -5.075 1.473 1.00 97.62 71 HIS A O 1
ATOM 605 N N . THR A 1 72 ? -0.049 -6.250 -0.273 1.00 96.88 72 THR A N 1
ATOM 606 C CA . THR A 1 72 ? 0.132 -5.159 -1.235 1.00 96.88 72 THR A CA 1
ATOM 607 C C . THR A 1 72 ? -0.838 -4.024 -0.941 1.00 96.88 72 THR A C 1
ATOM 609 O O . THR A 1 72 ? -0.414 -2.872 -0.884 1.00 96.88 72 THR A O 1
ATOM 612 N N . ILE A 1 73 ? -2.106 -4.357 -0.692 1.00 97.81 73 ILE A N 1
ATOM 613 C CA . ILE A 1 73 ? -3.129 -3.382 -0.308 1.00 97.81 73 ILE A CA 1
ATOM 614 C C . ILE A 1 73 ? -2.776 -2.745 1.039 1.00 97.81 73 ILE A C 1
ATOM 616 O O . ILE A 1 73 ? -2.753 -1.522 1.134 1.00 97.81 73 ILE A O 1
ATOM 620 N N . LYS A 1 74 ? -2.387 -3.548 2.042 1.00 97.56 74 LYS A N 1
ATOM 621 C CA . LYS A 1 74 ? -1.937 -3.042 3.351 1.00 97.56 74 LYS A CA 1
ATOM 622 C C . LYS A 1 74 ? -0.774 -2.054 3.225 1.00 97.56 74 LYS A C 1
ATOM 624 O O . LYS A 1 74 ? -0.773 -1.025 3.887 1.00 97.56 74 LYS A O 1
ATOM 629 N N . ARG A 1 75 ? 0.216 -2.342 2.374 1.00 97.50 75 ARG A N 1
ATOM 630 C CA . ARG A 1 75 ? 1.365 -1.450 2.143 1.00 97.50 75 ARG A CA 1
ATOM 631 C C . ARG A 1 75 ? 0.943 -0.123 1.508 1.00 97.50 75 ARG A C 1
ATOM 633 O O . ARG A 1 75 ? 1.486 0.915 1.876 1.00 97.50 75 ARG A O 1
ATOM 640 N N . ILE A 1 76 ? 0.012 -0.158 0.553 1.00 96.81 76 ILE A N 1
ATOM 641 C CA . ILE A 1 76 ? -0.538 1.053 -0.076 1.00 96.81 76 ILE A CA 1
ATOM 642 C C . ILE A 1 76 ? -1.281 1.886 0.970 1.00 96.81 76 ILE A C 1
ATOM 644 O O . ILE A 1 76 ? -0.995 3.070 1.123 1.00 96.81 76 ILE A O 1
ATOM 648 N N . ASP A 1 77 ? -2.164 1.249 1.735 1.00 97.69 77 ASP A N 1
ATOM 649 C CA . ASP A 1 77 ? -2.939 1.904 2.783 1.00 97.69 77 ASP A CA 1
ATOM 650 C C . ASP A 1 77 ? -2.044 2.534 3.864 1.00 97.69 77 ASP A C 1
ATOM 652 O O . ASP A 1 77 ? -2.186 3.706 4.203 1.00 97.69 77 ASP A O 1
ATOM 656 N N . HIS A 1 78 ? -1.028 1.802 4.323 1.00 96.81 78 HIS A N 1
ATOM 657 C CA . HIS A 1 78 ? -0.052 2.320 5.277 1.00 96.81 78 HIS A CA 1
ATOM 658 C C . HIS A 1 78 ? 0.689 3.553 4.742 1.00 96.81 78 HIS A C 1
ATOM 660 O O . HIS A 1 78 ? 0.862 4.528 5.468 1.00 96.81 78 HIS A O 1
ATOM 666 N N . ARG A 1 79 ? 1.122 3.548 3.472 1.00 95.69 79 ARG A N 1
ATOM 667 C CA . ARG A 1 79 ? 1.760 4.727 2.856 1.00 9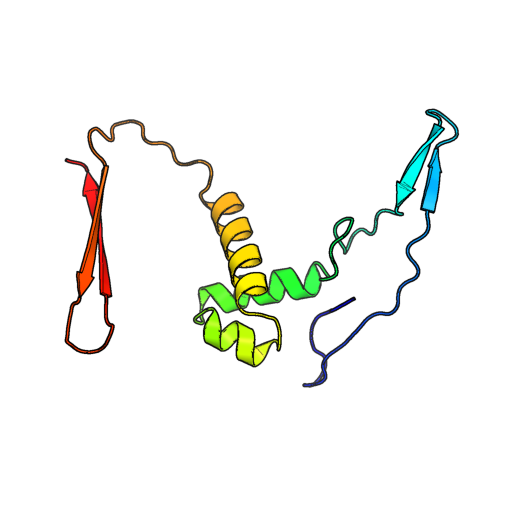5.69 79 ARG A CA 1
ATOM 668 C C . ARG A 1 79 ? 0.805 5.921 2.833 1.00 95.69 79 ARG A C 1
ATOM 670 O O . ARG A 1 79 ? 1.215 7.010 3.212 1.00 95.69 79 ARG A O 1
ATOM 677 N N . ARG A 1 80 ? -0.461 5.711 2.464 1.00 95.81 80 ARG A N 1
ATOM 678 C CA . ARG A 1 80 ? -1.502 6.750 2.480 1.00 95.81 80 ARG A CA 1
ATOM 679 C C . ARG A 1 80 ? -1.702 7.330 3.883 1.00 95.81 80 ARG A C 1
ATOM 681 O O . ARG A 1 80 ? -1.740 8.549 4.035 1.00 95.81 80 ARG A O 1
ATOM 688 N N . LEU A 1 81 ? -1.817 6.474 4.900 1.00 95.50 81 LEU A N 1
ATOM 689 C CA . LEU A 1 81 ? -1.948 6.899 6.296 1.00 95.50 81 LEU A CA 1
ATOM 690 C C . LEU A 1 81 ? -0.716 7.679 6.755 1.00 95.50 81 LEU A C 1
ATOM 692 O O . LEU A 1 81 ? -0.872 8.737 7.353 1.00 95.50 81 LEU A O 1
ATOM 696 N N . GLN A 1 82 ? 0.489 7.230 6.402 1.00 95.50 82 GLN A N 1
ATOM 697 C CA . GLN A 1 82 ? 1.723 7.955 6.704 1.00 95.50 82 GLN A CA 1
ATOM 698 C C . GLN A 1 82 ? 1.764 9.329 6.025 1.00 95.50 82 GLN A C 1
ATOM 700 O O . GLN A 1 82 ? 2.175 10.305 6.637 1.00 95.50 82 GLN A O 1
ATOM 705 N N . THR A 1 83 ? 1.322 9.443 4.773 1.00 93.38 83 THR A N 1
ATOM 706 C CA . THR A 1 83 ? 1.257 10.740 4.087 1.00 93.38 83 THR A CA 1
ATOM 707 C C . THR A 1 83 ? 0.250 11.681 4.745 1.00 93.38 83 THR A C 1
ATOM 709 O O . THR A 1 83 ? 0.511 12.875 4.839 1.00 93.38 83 THR A O 1
ATOM 712 N N . ARG A 1 84 ? -0.895 11.163 5.204 1.00 92.94 84 ARG A N 1
ATOM 713 C CA . ARG A 1 84 ? -1.979 11.986 5.757 1.00 92.94 84 ARG A CA 1
ATOM 714 C C . ARG A 1 84 ? -1.808 12.327 7.239 1.00 92.94 84 ARG A C 1
ATOM 716 O O . ARG A 1 84 ? -2.224 13.400 7.656 1.00 92.94 84 ARG A O 1
ATOM 723 N N . TYR A 1 85 ? -1.236 11.414 8.017 1.00 91.56 85 TYR A N 1
ATOM 724 C CA . TYR A 1 85 ? -1.189 11.471 9.481 1.00 91.56 85 TYR A CA 1
ATOM 725 C C . TYR A 1 85 ? 0.215 11.234 10.054 1.00 91.56 85 TYR A C 1
ATOM 727 O O . TYR A 1 85 ? 0.377 11.181 11.268 1.00 91.56 85 TYR A O 1
ATOM 735 N N . GLY A 1 86 ? 1.238 11.065 9.212 1.00 88.31 86 GLY A N 1
ATOM 736 C CA . GLY A 1 86 ? 2.593 10.740 9.667 1.00 88.31 86 GLY A CA 1
ATOM 737 C C . GLY A 1 86 ? 3.288 11.869 10.422 1.00 88.31 86 GLY A C 1
ATOM 738 O O . GLY A 1 86 ? 4.206 11.608 11.193 1.00 88.31 86 GLY A O 1
ATOM 739 N N . THR A 1 87 ? 2.846 13.113 10.235 1.00 86.12 87 THR A N 1
ATOM 740 C CA . THR A 1 87 ? 3.221 14.247 11.085 1.00 86.12 87 THR A CA 1
ATOM 741 C C . THR A 1 87 ? 2.254 14.314 12.262 1.00 86.12 87 THR A C 1
ATOM 743 O O . THR A 1 87 ? 1.296 15.087 12.251 1.00 86.12 87 THR A O 1
ATOM 746 N N . PHE A 1 88 ? 2.470 13.447 13.246 1.00 81.44 88 PHE A N 1
ATOM 747 C CA . PHE A 1 88 ? 1.751 13.482 14.514 1.00 81.44 88 PHE A CA 1
ATOM 748 C C . PHE A 1 88 ? 2.471 14.435 15.473 1.00 81.44 88 PHE A C 1
ATOM 750 O O . PHE A 1 88 ? 3.625 14.193 15.828 1.00 81.44 88 PHE A O 1
ATOM 757 N N . ASP A 1 89 ? 1.804 15.520 15.867 1.00 81.06 89 ASP A N 1
ATOM 758 C CA . ASP A 1 89 ? 2.292 16.414 16.915 1.00 81.06 89 ASP A CA 1
ATOM 759 C C . ASP A 1 89 ? 1.742 15.956 18.270 1.00 81.06 89 ASP A C 1
ATOM 761 O O . ASP A 1 89 ? 0.533 15.962 18.496 1.00 81.06 89 ASP A O 1
ATOM 765 N N . ALA A 1 90 ? 2.643 15.528 19.153 1.00 80.69 90 ALA A N 1
ATOM 766 C CA . ALA A 1 90 ? 2.319 15.050 20.494 1.00 80.69 90 ALA A CA 1
ATOM 767 C C . ALA A 1 90 ? 2.434 16.154 21.562 1.00 80.69 90 ALA A C 1
ATOM 769 O O . ALA A 1 90 ? 2.467 15.847 22.754 1.00 80.69 90 ALA A O 1
ATOM 770 N N . GLN A 1 91 ? 2.552 17.430 21.175 1.00 85.00 91 GLN A N 1
ATOM 771 C CA . GLN A 1 91 ? 2.634 18.528 22.138 1.00 85.00 91 GLN A CA 1
ATOM 772 C C . GLN A 1 91 ? 1.437 18.522 23.098 1.00 85.00 91 GLN A C 1
ATOM 774 O O . GLN A 1 91 ? 0.280 18.572 22.692 1.00 85.00 91 GLN A O 1
ATOM 779 N N . GLY A 1 92 ? 1.737 18.466 24.397 1.00 82.06 92 GLY A N 1
ATOM 780 C CA . GLY A 1 92 ? 0.738 18.422 25.467 1.00 82.06 92 GLY A CA 1
ATOM 781 C C . GLY A 1 92 ? 0.333 17.013 25.907 1.00 82.06 92 GLY A C 1
ATOM 782 O O . GLY A 1 92 ? -0.121 16.874 27.040 1.00 82.06 92 GLY A O 1
ATOM 783 N N . VAL A 1 93 ? 0.586 15.981 25.093 1.00 85.69 93 VAL A N 1
ATOM 784 C CA . VAL A 1 93 ? 0.355 14.580 25.473 1.00 85.69 93 VAL A CA 1
ATOM 785 C C . VAL A 1 93 ? 1.411 14.165 26.492 1.00 85.69 93 VAL A C 1
ATOM 787 O O . VAL A 1 93 ? 2.610 14.192 26.202 1.00 85.69 93 VAL A O 1
ATOM 790 N N . ARG A 1 94 ? 0.988 13.778 27.700 1.00 83.69 94 ARG A N 1
ATOM 791 C CA . ARG A 1 94 ? 1.918 13.335 28.758 1.00 83.69 94 ARG A CA 1
ATOM 792 C C . ARG A 1 94 ? 2.119 11.832 28.742 1.00 83.69 94 ARG A C 1
ATOM 794 O O . ARG A 1 94 ? 3.251 11.373 28.904 1.00 83.69 94 ARG A O 1
ATOM 801 N N . ARG A 1 95 ? 1.042 11.070 28.550 1.00 86.94 95 ARG A N 1
ATOM 802 C CA . ARG A 1 95 ? 1.074 9.608 28.452 1.00 86.94 95 ARG A CA 1
ATOM 803 C C . ARG A 1 95 ? 0.019 9.146 27.467 1.00 86.94 95 ARG A C 1
ATOM 805 O O . ARG A 1 95 ? -1.168 9.303 27.714 1.00 86.94 95 ARG A O 1
ATOM 812 N N . LEU A 1 96 ? 0.468 8.523 26.384 1.00 87.31 96 LEU A N 1
ATOM 813 C CA . LEU A 1 96 ? -0.414 7.872 25.428 1.00 87.31 96 LEU A CA 1
ATOM 814 C C . LEU A 1 96 ? -0.660 6.430 25.873 1.00 87.31 96 LEU A C 1
ATOM 816 O O . LEU A 1 96 ? 0.267 5.618 25.891 1.00 87.31 96 LEU A O 1
ATOM 820 N N . VAL A 1 97 ? -1.904 6.113 26.218 1.00 90.00 97 VAL A N 1
ATOM 821 C CA . VAL A 1 97 ? -2.336 4.745 26.522 1.00 90.00 97 VAL A CA 1
ATOM 822 C C . VAL A 1 97 ? -3.155 4.233 25.349 1.00 90.00 97 VAL A C 1
ATOM 824 O O . VAL A 1 97 ? -4.124 4.869 24.936 1.00 90.00 97 VAL A O 1
ATOM 827 N N . MET A 1 98 ? -2.756 3.084 24.811 1.00 92.75 98 MET A N 1
ATOM 828 C CA . MET A 1 98 ? -3.468 2.386 23.748 1.00 92.75 98 MET A CA 1
ATOM 829 C C . MET A 1 98 ? -3.750 0.966 24.212 1.00 92.75 98 MET A C 1
ATOM 831 O O . MET A 1 98 ? -2.832 0.276 24.651 1.00 92.75 98 MET A O 1
ATOM 835 N N . ASP A 1 99 ? -4.998 0.540 24.094 1.00 91.75 99 ASP A N 1
ATOM 836 C CA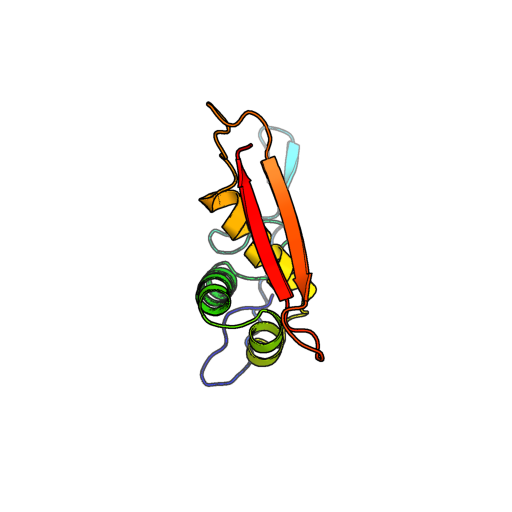 . ASP A 1 99 ? -5.398 -0.830 24.398 1.00 91.75 99 ASP A CA 1
ATOM 837 C C . ASP A 1 99 ? -6.392 -1.341 23.355 1.00 91.75 99 ASP A C 1
ATOM 839 O O . ASP A 1 99 ? -7.129 -0.563 22.742 1.00 91.75 99 ASP A O 1
ATOM 843 N N . GLU A 1 100 ? -6.403 -2.654 23.152 1.00 91.44 100 GLU A N 1
ATOM 844 C CA . GLU A 1 100 ? -7.359 -3.343 22.296 1.00 91.44 100 GLU A CA 1
ATOM 845 C C . GLU A 1 100 ? -8.020 -4.467 23.088 1.00 91.44 100 GLU A C 1
ATOM 847 O O . GLU A 1 100 ? -7.372 -5.436 23.482 1.00 91.44 100 GLU A O 1
ATOM 852 N N . PHE A 1 101 ? -9.335 -4.374 23.276 1.00 89.25 101 PHE A N 1
ATOM 853 C CA . PHE A 1 101 ? -10.087 -5.396 23.995 1.00 89.25 101 PHE A CA 1
ATOM 854 C C . PHE A 1 101 ? -11.251 -5.941 23.174 1.00 89.25 101 PHE A C 1
ATOM 856 O O . PHE A 1 101 ? -11.864 -5.264 22.342 1.00 89.25 101 PHE A O 1
ATOM 863 N N . ALA A 1 102 ? -11.552 -7.218 23.404 1.00 89.69 102 ALA A N 1
ATOM 864 C CA . ALA A 1 102 ? -12.639 -7.911 22.734 1.00 89.69 102 ALA A CA 1
ATOM 865 C C . ALA A 1 102 ? -13.989 -7.452 23.303 1.00 89.69 102 ALA A C 1
ATOM 867 O O . ALA A 1 102 ? -14.264 -7.615 24.489 1.00 89.69 102 ALA A O 1
ATOM 868 N N . LEU A 1 103 ? -14.856 -6.920 22.444 1.00 84.38 103 LEU A N 1
ATOM 869 C CA . LEU A 1 103 ? -16.206 -6.497 22.816 1.00 84.38 103 LEU A CA 1
ATOM 870 C C . LEU A 1 103 ? -17.135 -7.694 23.067 1.00 84.38 103 LEU A C 1
ATOM 872 O O . LEU A 1 103 ? -18.022 -7.619 23.907 1.00 84.38 103 LEU A O 1
ATOM 876 N N . HIS A 1 104 ? -16.978 -8.773 22.293 1.00 80.25 104 HIS A N 1
ATOM 877 C CA . HIS A 1 104 ? -17.798 -9.990 22.351 1.00 80.25 104 HIS A CA 1
ATOM 878 C C . HIS A 1 104 ? -16.960 -11.210 21.931 1.00 80.25 104 HIS A C 1
ATOM 880 O O . HIS A 1 104 ? -15.942 -11.068 21.248 1.00 80.25 104 HIS A O 1
ATOM 886 N N . LYS A 1 105 ? -17.419 -12.428 22.259 1.00 74.88 105 LYS A N 1
ATOM 887 C CA . LYS A 1 105 ? -16.878 -13.658 21.651 1.00 74.88 105 LYS A CA 1
ATOM 888 C C . LYS A 1 105 ? -17.066 -13.586 20.125 1.00 74.88 105 LYS A C 1
ATOM 890 O O . LYS A 1 105 ? -18.165 -13.288 19.668 1.00 74.88 105 LYS A O 1
ATOM 895 N N . GLY A 1 106 ? -16.007 -13.853 19.354 1.00 71.38 106 GLY A N 1
ATOM 896 C CA . GLY A 1 106 ? -16.054 -13.855 17.881 1.00 71.38 106 GLY A CA 1
ATOM 897 C C . GLY A 1 106 ? -15.291 -12.723 17.183 1.00 71.38 106 GLY A C 1
ATOM 898 O O . GLY A 1 106 ? -15.766 -12.208 16.178 1.00 71.38 106 GLY A O 1
ATOM 899 N N . HIS A 1 107 ? -14.110 -12.346 17.686 1.00 78.25 107 HIS A N 1
ATOM 900 C CA . HIS A 1 107 ? -13.165 -11.453 16.991 1.00 78.25 107 HIS A CA 1
ATOM 901 C C . HIS A 1 107 ? -13.684 -10.036 16.686 1.00 78.25 107 HIS A C 1
ATOM 903 O O . HIS A 1 107 ? -13.313 -9.428 15.683 1.00 78.25 107 HIS A O 1
ATOM 909 N N . ARG A 1 108 ? -14.536 -9.487 17.559 1.00 80.00 108 ARG A N 1
ATOM 910 C CA . ARG A 1 108 ? -14.895 -8.063 17.540 1.00 80.00 108 ARG A CA 1
ATOM 911 C C . ARG A 1 108 ? -14.075 -7.328 18.585 1.00 80.00 108 ARG A C 1
ATOM 913 O O . ARG A 1 108 ? -14.289 -7.545 19.775 1.00 80.00 108 ARG A O 1
ATOM 920 N N . TYR A 1 109 ? -13.195 -6.450 18.133 1.00 85.44 109 TYR A N 1
ATOM 921 C CA . TYR A 1 109 ? -12.288 -5.690 18.984 1.00 85.44 109 TYR A CA 1
ATOM 922 C C . TYR A 1 109 ? -12.641 -4.204 18.946 1.00 85.44 109 TYR A C 1
ATOM 924 O O . TYR A 1 109 ? -13.148 -3.706 17.939 1.00 85.44 109 TYR A O 1
ATOM 932 N N . ALA A 1 110 ? -12.396 -3.516 20.053 1.00 87.88 110 ALA A N 1
ATOM 933 C CA . ALA A 1 110 ? -12.377 -2.065 20.122 1.00 87.88 110 ALA A CA 1
ATOM 934 C C . ALA A 1 110 ? -10.979 -1.621 20.536 1.00 87.88 110 ALA A C 1
ATOM 936 O O . ALA A 1 110 ? -10.398 -2.196 21.454 1.00 87.88 110 ALA A O 1
ATOM 937 N N . THR A 1 111 ? -10.470 -0.587 19.874 1.00 90.56 111 THR A N 1
ATOM 938 C CA . THR A 1 111 ? -9.234 0.086 20.267 1.00 90.56 111 THR A CA 1
ATOM 939 C C . THR A 1 111 ? -9.598 1.349 21.034 1.00 90.56 111 THR A C 1
ATOM 941 O O . THR A 1 111 ? -10.386 2.161 20.545 1.00 90.56 111 THR A O 1
ATOM 944 N N . VAL A 1 112 ? -9.030 1.524 22.222 1.00 89.62 112 VAL A N 1
ATOM 945 C CA . VAL A 1 112 ? -9.164 2.745 23.024 1.00 89.62 112 VAL A CA 1
ATOM 946 C C . VAL A 1 112 ? -7.828 3.471 23.044 1.00 89.62 112 VAL A C 1
ATOM 948 O O . VAL A 1 112 ? -6.775 2.849 23.168 1.00 89.62 112 VAL A O 1
ATOM 951 N N . ILE A 1 113 ? -7.885 4.795 22.895 1.00 88.62 113 ILE A N 1
ATOM 952 C CA . ILE A 1 113 ? -6.730 5.693 22.920 1.00 88.62 113 ILE A CA 1
ATOM 953 C C . ILE A 1 113 ? -7.036 6.793 23.941 1.00 88.62 113 ILE A C 1
ATOM 955 O O . ILE A 1 113 ? -8.072 7.449 23.833 1.00 88.62 113 ILE A O 1
ATOM 959 N N . MET A 1 114 ? -6.162 6.977 24.932 1.00 85.88 114 MET A N 1
ATOM 960 C CA . MET A 1 114 ? -6.313 7.967 26.006 1.00 85.88 114 MET A CA 1
ATOM 961 C C . MET A 1 114 ? -5.022 8.761 26.235 1.00 85.88 114 MET A C 1
ATOM 963 O O . MET A 1 114 ? -3.926 8.221 26.079 1.00 85.88 114 MET A O 1
ATOM 967 N N . ASP A 1 115 ? -5.176 10.020 26.650 1.00 84.56 115 ASP A N 1
ATOM 968 C CA . ASP A 1 115 ? -4.114 10.866 27.211 1.00 84.56 115 ASP A CA 1
ATOM 969 C C . ASP A 1 115 ? -4.291 10.943 28.741 1.00 84.56 115 ASP A C 1
ATOM 971 O O . ASP A 1 115 ? -5.408 11.196 29.205 1.00 84.56 115 ASP A O 1
ATOM 975 N N . ALA A 1 116 ? -3.237 10.651 29.516 1.00 74.62 116 ALA A N 1
ATOM 976 C CA . ALA A 1 116 ? -3.299 10.371 30.965 1.00 74.62 116 ALA A CA 1
ATOM 977 C C . ALA A 1 116 ? -2.226 11.063 31.832 1.00 74.62 116 ALA A C 1
ATOM 979 O O . ALA A 1 116 ? -1.076 11.287 31.390 1.00 74.62 116 ALA A O 1
#

Sequence (116 aa):
MRDRDWFDRRVWLDVPIRRLDCYQCGARAAERLSWLDTGERITHRLRAWIEALVQILPIAHVAQLTGLHWHTIKRIDHRRLQTRYGTFDAQGVRRLVMDEFALHKGHRYATVIMDA

Secondary structure (DSSP, 8-state):
-B---BTTB--B----PPEEE-TTT--EEEPPBTTB-TT-SB-HHHHHHHHHHTTTS-HHHHHHHH---HHHHHHHHHHHHHHHHSS---TT-S-EEEEEEEEETTTEEEEEEEE-

Foldseek 3Di:
DWEDDDPLDTDADDDDWDWDADPVPRDIDTDDDPQDDPPDRYGVRRLVVLCVCVVPDPLVVSCVSNVHDSVVSVVSNVVVCCVVCVPPDCVPQPDWDWDWDAPDPDPRIDIDIDRD

pLDDT: mean 91.79, std 5.58, range [71.38, 97.81]

Nearest PDB structures (foldseek):
  6p7e-assembly1_A  TM=4.182E-01  e=2.876E+00  Escherichia phage T7
  7fby-assembly1_A  TM=3.815E-01  e=2.876E+00  Pyrococcus horikoshii OT3
  2elh-assembly1_A  TM=5.491E-01  e=6.063E+00  Drosophila melanogaster
  8j9j-assembly1_B4  TM=1.800E-01  e=2.540E+00  Euglena gracilis

Radius of gyration: 20.23 Å; Cα contacts (8 Å, |Δi|>4): 127; chains: 1; bounding box: 46×32×53 Å

Solvent-accessible surface area (backbone atoms only — 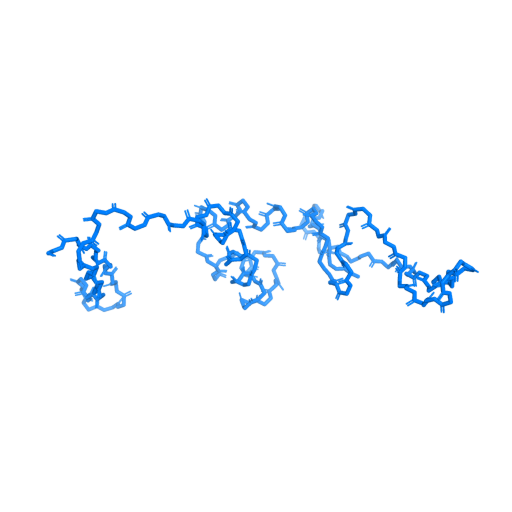not comparable to full-atom values): 7273 Å² total; per-residue (Å²): 70,43,43,54,66,52,95,94,36,87,38,70,50,90,72,90,76,49,77,43,77,38,90,88,78,74,49,77,42,70,59,84,50,98,56,37,56,91,92,58,56,55,26,48,71,29,48,55,51,50,60,55,47,60,74,80,42,58,59,67,58,50,20,64,74,71,70,45,59,53,68,59,54,52,53,52,48,50,51,52,47,43,74,76,56,58,84,70,84,61,85,88,62,77,34,84,47,75,50,76,48,71,77,49,93,83,88,41,70,47,78,49,77,47,75,99